Protein AF-A0A2T7NW64-F1 (afdb_monomer_lite)

Sequence (75 aa):
MTPDRDFLVDTCSQFGFPEVIVCCGAGHAYNELAVEGATAYDISQFTIRRPALTDPTFQPVFYMGLKKADVQARL

pLDDT: mean 83.92, std 10.6, range [51.75, 95.38]

Radius of gyration: 13.74 Å; chains: 1; bounding box: 32×21×38 Å

Organism: Pomacea canaliculata (NCBI:txid400727)

Secondary structure (DSSP, 8-state):
--TTS--EEEEEGGGTEEEEEEEES-TTTHHHHHHHS--SS--GGG-TTSHHHH-TT------SS--HHHHHTT-

InterPro domains:
  IPR036188 FAD/NAD(P)-binding domain superfamily [G3DSA:3.50.50.60] (1-60)

Structure (mmCIF, N/CA/C/O backbone):
data_AF-A0A2T7NW64-F1
#
_entry.id   AF-A0A2T7NW64-F1
#
loop_
_atom_site.group_PDB
_atom_site.id
_atom_site.type_symbol
_atom_site.label_atom_id
_atom_site.label_alt_id
_atom_site.label_comp_id
_atom_site.label_asym_id
_atom_site.label_entity_id
_atom_site.label_seq_id
_atom_site.pdbx_PDB_ins_code
_atom_site.Cartn_x
_atom_site.Cartn_y
_atom_site.Cartn_z
_atom_site.occupancy
_atom_site.B_iso_or_equiv
_atom_site.auth_seq_id
_atom_site.auth_comp_id
_atom_site.auth_asym_id
_atom_site.auth_atom_id
_atom_site.pdbx_PDB_model_num
ATOM 1 N N . MET A 1 1 ? 6.320 10.825 -3.420 1.00 75.56 1 MET A N 1
ATOM 2 C CA . MET A 1 1 ? 5.798 9.964 -4.505 1.00 75.56 1 MET A CA 1
ATOM 3 C C . MET A 1 1 ? 6.473 8.613 -4.404 1.00 75.56 1 MET A C 1
ATOM 5 O O . MET A 1 1 ? 7.664 8.574 -4.123 1.00 75.56 1 MET A O 1
ATOM 9 N N . THR A 1 2 ? 5.717 7.545 -4.612 1.00 89.19 2 THR A N 1
ATOM 10 C CA . THR A 1 2 ? 6.171 6.145 -4.633 1.00 89.19 2 THR A CA 1
ATOM 11 C C . THR A 1 2 ? 7.085 5.873 -5.845 1.00 89.19 2 THR A C 1
ATOM 13 O O . THR A 1 2 ? 7.030 6.628 -6.832 1.00 89.19 2 THR A O 1
ATOM 16 N N . PRO A 1 3 ? 7.958 4.846 -5.797 1.00 89.00 3 PRO A N 1
ATOM 17 C CA . PRO A 1 3 ? 8.897 4.551 -6.886 1.00 89.00 3 PRO A CA 1
ATOM 18 C C . PRO A 1 3 ? 8.216 4.258 -8.226 1.00 89.00 3 PRO A C 1
ATOM 20 O O . PRO A 1 3 ? 8.671 4.747 -9.256 1.00 89.00 3 PRO A O 1
ATOM 23 N N . ASP A 1 4 ? 7.079 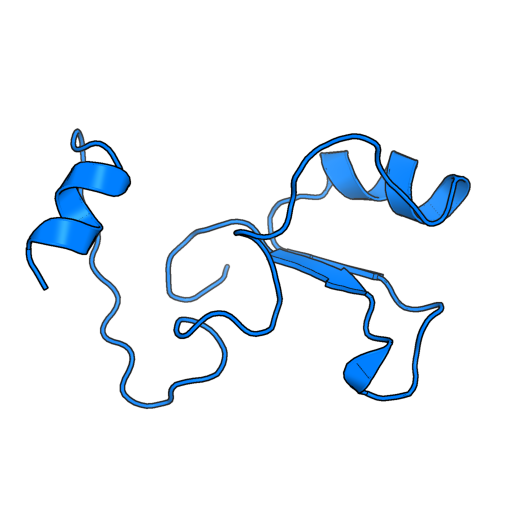3.563 -8.200 1.00 89.25 4 ASP A N 1
ATOM 24 C CA . ASP A 1 4 ? 6.239 3.238 -9.360 1.00 89.25 4 ASP A CA 1
ATOM 25 C C . ASP A 1 4 ? 5.292 4.368 -9.796 1.00 89.25 4 ASP A C 1
ATOM 27 O O . ASP A 1 4 ? 4.577 4.217 -10.783 1.00 89.25 4 ASP A O 1
ATOM 31 N N . ARG A 1 5 ? 5.294 5.506 -9.084 1.00 87.81 5 ARG A N 1
ATOM 32 C CA . ARG A 1 5 ? 4.375 6.645 -9.288 1.00 87.81 5 ARG A CA 1
ATOM 33 C C . ARG A 1 5 ? 2.903 6.289 -9.132 1.00 87.81 5 ARG A C 1
ATOM 35 O O . ARG A 1 5 ? 2.046 7.042 -9.587 1.00 87.81 5 ARG A O 1
ATOM 42 N N . ASP A 1 6 ? 2.620 5.193 -8.444 1.00 89.69 6 ASP A N 1
ATOM 43 C CA . ASP A 1 6 ? 1.260 4.776 -8.167 1.00 89.69 6 ASP A CA 1
ATOM 44 C C . ASP A 1 6 ? 0.800 5.211 -6.774 1.00 89.69 6 ASP A C 1
ATOM 46 O O . ASP A 1 6 ? 1.604 5.518 -5.885 1.00 89.69 6 ASP A O 1
ATOM 50 N N . PHE A 1 7 ? -0.505 5.203 -6.549 1.00 91.75 7 PHE A N 1
ATOM 51 C CA . PHE A 1 7 ? -1.063 5.483 -5.237 1.00 91.75 7 PHE A CA 1
ATOM 52 C C . PHE A 1 7 ? -0.628 4.441 -4.197 1.00 91.75 7 PHE A C 1
ATOM 54 O O . PHE A 1 7 ? -0.308 3.290 -4.498 1.00 9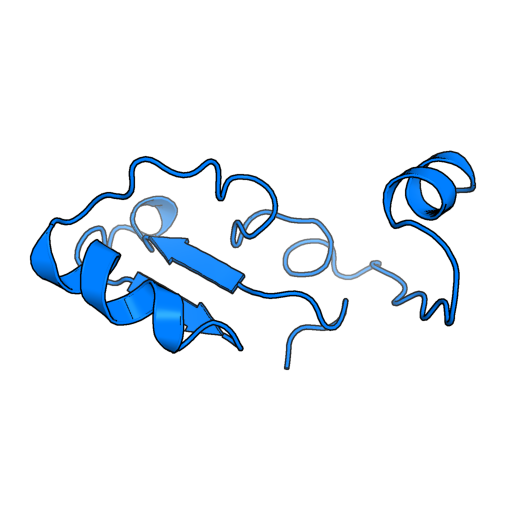1.75 7 PHE A O 1
ATOM 61 N N . LEU A 1 8 ? -0.574 4.862 -2.938 1.00 92.88 8 LEU A N 1
ATOM 62 C CA . LEU A 1 8 ? -0.471 3.977 -1.781 1.00 92.88 8 LEU A CA 1
ATOM 63 C C . LEU A 1 8 ? -1.656 4.277 -0.879 1.00 92.88 8 LEU A C 1
ATOM 65 O O . LEU A 1 8 ? -1.823 5.431 -0.481 1.00 92.88 8 LEU A O 1
ATOM 69 N N . VAL A 1 9 ? -2.445 3.248 -0.592 1.00 93.19 9 VAL A N 1
ATOM 70 C CA . VAL A 1 9 ? -3.564 3.279 0.349 1.00 93.19 9 VAL A CA 1
ATOM 71 C C . VAL A 1 9 ? -3.569 1.942 1.075 1.00 93.19 9 VAL A C 1
ATOM 73 O O . VAL A 1 9 ? -3.802 0.907 0.453 1.00 93.19 9 VAL A O 1
ATOM 76 N N . ASP A 1 10 ? -3.257 1.948 2.367 1.00 91.56 10 ASP A N 1
ATOM 77 C CA . ASP A 1 10 ? -3.281 0.738 3.194 1.00 91.56 10 ASP A CA 1
ATOM 78 C C . ASP A 1 10 ? -3.415 1.092 4.682 1.00 91.56 10 ASP A C 1
ATOM 80 O O . ASP A 1 10 ? -3.209 2.239 5.091 1.00 91.56 10 ASP A O 1
ATOM 84 N N . THR A 1 11 ? -3.709 0.086 5.500 1.00 90.75 11 THR A N 1
ATOM 85 C CA . THR A 1 11 ? -3.580 0.174 6.959 1.00 90.75 11 THR A CA 1
ATOM 86 C C . THR A 1 11 ? -2.203 -0.326 7.392 1.00 90.75 11 THR A C 1
ATOM 88 O O . 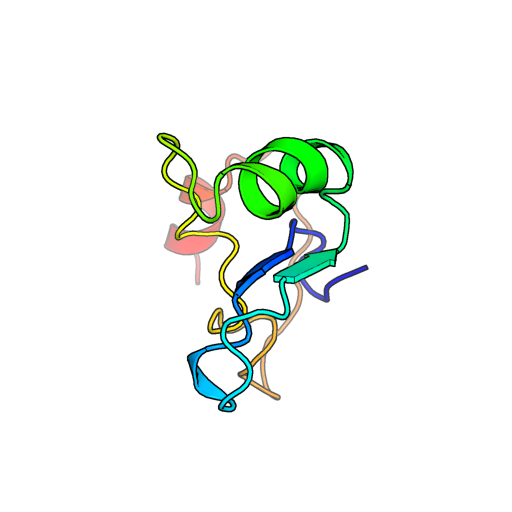THR A 1 11 ? -1.629 -1.244 6.799 1.00 90.75 11 THR A O 1
ATOM 91 N N . CYS A 1 12 ? -1.675 0.214 8.486 1.00 90.69 12 CYS A N 1
ATOM 92 C CA . CYS A 1 12 ? -0.434 -0.259 9.097 1.00 90.69 12 CYS A CA 1
ATOM 93 C C . CYS A 1 12 ? -0.660 -1.444 10.054 1.00 90.69 12 CYS A C 1
ATOM 95 O O . CYS A 1 12 ? 0.211 -1.754 10.870 1.00 90.69 12 CYS A O 1
ATOM 97 N N . SER A 1 13 ? -1.787 -2.156 9.927 1.00 90.12 13 SER A N 1
ATOM 98 C CA . SER A 1 13 ? -2.144 -3.315 10.758 1.00 90.12 13 SER A CA 1
ATOM 99 C C . SER A 1 13 ? -1.030 -4.362 10.815 1.00 90.12 13 SER A C 1
ATOM 101 O O . SER A 1 13 ? -0.729 -4.900 11.876 1.00 90.12 13 SER A O 1
ATOM 103 N N . GLN A 1 14 ? -0.351 -4.609 9.689 1.00 88.56 14 GLN A N 1
ATOM 104 C CA . GLN A 1 14 ? 0.755 -5.573 9.613 1.00 88.56 14 GLN A CA 1
ATOM 105 C C . GLN A 1 14 ? 1.983 -5.192 10.457 1.00 88.56 14 GLN A C 1
ATOM 107 O O . GLN A 1 14 ? 2.813 -6.046 10.749 1.00 88.56 14 GLN A O 1
ATOM 112 N N . PHE A 1 15 ? 2.112 -3.915 10.817 1.00 92.75 15 PHE A N 1
ATOM 113 C CA . PHE A 1 15 ? 3.187 -3.396 11.658 1.00 92.75 15 PHE A CA 1
ATOM 114 C C . PHE A 1 15 ? 2.747 -3.231 13.120 1.00 92.75 15 PHE A C 1
ATOM 116 O O . PHE A 1 15 ? 3.515 -2.717 13.924 1.00 92.75 15 PHE A O 1
ATOM 123 N N . GLY A 1 16 ? 1.526 -3.661 13.464 1.00 95.38 16 GLY A N 1
ATOM 124 C CA . GLY A 1 16 ? 0.957 -3.523 14.804 1.00 95.38 16 GLY A CA 1
ATOM 125 C C . GLY A 1 16 ? 0.210 -2.211 15.051 1.00 95.38 16 GLY A C 1
ATOM 126 O O . GLY A 1 16 ? -0.134 -1.945 16.197 1.00 95.38 16 GLY A O 1
ATOM 127 N N . PHE A 1 17 ? -0.062 -1.418 14.006 1.00 93.62 17 PHE A N 1
ATOM 128 C CA . PHE A 1 17 ? -0.745 -0.119 14.107 1.00 93.62 17 PHE A CA 1
ATOM 129 C C . PHE A 1 17 ? -2.015 -0.093 13.237 1.00 93.62 17 PHE A C 1
ATOM 131 O O . PHE A 1 17 ? -2.018 0.536 12.173 1.00 93.62 17 PHE A O 1
ATOM 138 N N . PRO A 1 18 ? -3.077 -0.832 13.605 1.00 88.62 18 PRO A N 1
ATOM 139 C CA . PRO A 1 18 ? -4.293 -0.935 12.794 1.00 88.62 18 PRO A CA 1
ATOM 140 C C . PRO A 1 18 ? -5.050 0.390 12.620 1.00 88.62 18 PRO A C 1
ATOM 142 O O . PRO A 1 18 ? -5.719 0.583 11.610 1.00 88.62 18 PRO A O 1
ATOM 145 N N . GLU A 1 19 ? -4.914 1.319 13.562 1.00 89.81 19 GLU A N 1
ATOM 146 C CA . GLU A 1 19 ? -5.517 2.655 13.542 1.00 89.81 19 GLU A CA 1
ATOM 147 C C . GLU A 1 19 ? -4.781 3.654 12.635 1.00 89.81 19 GLU A C 1
ATOM 149 O O . GLU A 1 19 ? -5.269 4.758 12.391 1.00 89.81 19 GLU A O 1
ATOM 154 N N . VAL A 1 20 ? -3.598 3.287 12.134 1.00 91.19 20 VAL A N 1
ATOM 155 C CA . VAL A 1 20 ? -2.801 4.143 11.257 1.00 91.19 20 VAL A CA 1
ATOM 156 C C . VAL A 1 20 ? -3.077 3.776 9.806 1.00 91.19 20 VAL A C 1
ATOM 158 O O . VAL A 1 20 ? -2.793 2.666 9.356 1.00 91.19 20 VAL A O 1
ATOM 161 N N . ILE A 1 21 ? -3.580 4.751 9.053 1.00 90.75 21 ILE A N 1
ATOM 162 C CA . ILE A 1 21 ? -3.799 4.646 7.611 1.00 90.75 21 ILE A CA 1
ATOM 163 C C . ILE A 1 21 ? -2.687 5.408 6.897 1.00 90.75 21 ILE A C 1
ATOM 165 O O . ILE A 1 21 ? -2.415 6.572 7.203 1.00 90.75 21 ILE A O 1
ATOM 169 N N . VAL A 1 22 ? -2.054 4.763 5.919 1.00 90.50 22 VAL A N 1
ATOM 170 C CA . VAL A 1 22 ? -1.065 5.399 5.051 1.00 90.50 22 VAL A CA 1
ATOM 171 C C . VAL A 1 22 ? -1.689 5.708 3.696 1.00 90.50 22 VAL A C 1
ATOM 173 O O . VAL A 1 22 ? -2.100 4.814 2.961 1.00 90.50 22 VAL A O 1
ATOM 176 N N . CYS A 1 23 ? -1.712 6.995 3.350 1.00 91.31 23 CYS A N 1
ATOM 177 C CA . CYS A 1 23 ? -2.159 7.480 2.048 1.00 91.31 23 CYS A CA 1
ATOM 178 C C . CYS A 1 23 ? -1.038 8.300 1.392 1.00 91.31 23 CYS A C 1
ATOM 180 O O . CYS A 1 23 ? -0.741 9.411 1.830 1.00 91.31 23 CYS A O 1
ATOM 182 N N . CYS A 1 24 ? -0.423 7.794 0.316 1.00 90.81 24 CYS A N 1
ATOM 183 C CA . CYS A 1 24 ? 0.532 8.558 -0.499 1.00 90.81 24 CYS A CA 1
ATOM 184 C C . CYS A 1 24 ? -0.037 8.779 -1.901 1.00 90.81 24 CYS A C 1
ATOM 186 O O . CYS A 1 24 ? -0.355 7.827 -2.611 1.00 90.81 24 CYS A O 1
ATOM 188 N N . GLY A 1 25 ? -0.192 10.045 -2.296 1.00 86.88 25 GLY A N 1
ATOM 189 C CA . GLY A 1 25 ? -0.814 10.425 -3.569 1.00 86.88 25 GLY A CA 1
ATOM 190 C C . GLY A 1 25 ? -2.339 10.252 -3.615 1.00 86.88 25 GLY A C 1
ATOM 191 O O . GLY A 1 25 ? -2.965 10.788 -4.516 1.00 86.88 25 GLY A O 1
ATOM 192 N N . ALA A 1 26 ? -2.952 9.586 -2.633 1.00 85.88 26 ALA A N 1
ATOM 193 C CA . ALA A 1 26 ? -4.378 9.255 -2.600 1.00 85.88 26 ALA A CA 1
ATOM 194 C C . ALA A 1 26 ? -5.151 9.999 -1.497 1.00 85.88 26 ALA A C 1
ATOM 196 O O . ALA A 1 26 ? -5.957 9.415 -0.777 1.00 85.88 26 ALA A O 1
ATOM 197 N N . GLY A 1 27 ? -4.917 11.306 -1.347 1.00 77.31 27 GLY A N 1
ATOM 198 C CA . GLY A 1 27 ? -5.551 12.106 -0.288 1.00 77.31 27 GLY A CA 1
ATOM 199 C C . GLY A 1 27 ? -7.086 12.092 -0.322 1.00 77.31 27 GLY A C 1
ATOM 200 O O . GLY A 1 27 ? -7.721 12.240 0.713 1.00 77.31 27 GLY A O 1
ATOM 201 N N . HIS A 1 28 ? -7.692 11.851 -1.487 1.00 76.44 28 HIS A N 1
ATOM 202 C CA . HIS A 1 28 ? -9.148 11.757 -1.610 1.00 76.44 28 HIS A CA 1
ATOM 203 C C . HIS A 1 28 ? -9.725 10.462 -1.011 1.00 76.44 28 HIS A C 1
ATOM 205 O O . HIS A 1 28 ? -10.838 10.475 -0.501 1.00 76.44 28 HIS A O 1
ATOM 211 N N . ALA A 1 29 ? -8.951 9.370 -1.010 1.00 72.56 29 ALA A N 1
ATOM 212 C CA . ALA A 1 29 ? -9.350 8.095 -0.410 1.00 72.56 29 ALA A CA 1
ATOM 213 C C . ALA A 1 29 ? -9.269 8.110 1.129 1.00 72.56 29 ALA A C 1
ATOM 215 O O . ALA A 1 29 ? -9.843 7.250 1.789 1.00 72.56 29 ALA A O 1
ATOM 216 N N . TYR A 1 30 ? -8.568 9.093 1.710 1.00 77.62 30 TYR A N 1
ATOM 217 C CA . TYR A 1 30 ? -8.354 9.179 3.155 1.00 77.62 30 TYR A CA 1
ATOM 218 C C . TYR A 1 30 ? -9.656 9.364 3.947 1.00 77.62 30 TYR A C 1
ATOM 220 O O . TYR A 1 30 ? -9.801 8.759 5.001 1.00 77.62 30 TYR A O 1
ATOM 228 N N . ASN A 1 31 ? -10.609 10.165 3.457 1.00 76.81 31 ASN A N 1
ATOM 229 C CA . ASN A 1 31 ? -11.808 10.511 4.231 1.00 76.81 31 ASN A CA 1
ATOM 230 C C . ASN A 1 31 ? -12.706 9.303 4.532 1.00 76.81 31 ASN A C 1
ATOM 232 O O . ASN A 1 31 ? -13.190 9.183 5.649 1.00 76.81 31 ASN A O 1
ATOM 236 N N . GLU A 1 32 ? -12.919 8.413 3.562 1.00 80.00 32 GLU A N 1
ATOM 237 C CA . GLU A 1 32 ? -13.762 7.227 3.763 1.00 80.00 32 GLU A CA 1
ATOM 238 C C . GLU A 1 32 ? -13.092 6.254 4.741 1.00 80.00 32 GLU A C 1
ATOM 240 O O . GLU A 1 32 ? -13.680 5.889 5.753 1.00 80.00 32 GLU A O 1
ATOM 245 N N . LEU A 1 33 ? -11.820 5.916 4.503 1.00 85.19 33 LEU A N 1
ATOM 246 C CA . LEU A 1 33 ? -11.085 4.976 5.350 1.00 85.19 33 LEU A CA 1
ATOM 247 C C . LEU A 1 33 ? -10.874 5.494 6.775 1.00 85.19 33 LEU A C 1
ATOM 249 O O . LEU A 1 33 ? -10.928 4.708 7.713 1.00 85.19 33 LEU A O 1
ATOM 253 N N . ALA A 1 34 ? -10.635 6.793 6.960 1.00 84.62 34 ALA A N 1
ATOM 254 C CA 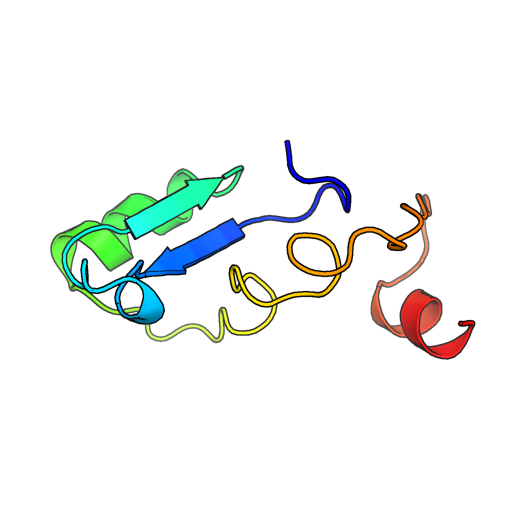. ALA A 1 34 ? -10.420 7.365 8.288 1.00 84.62 34 ALA A CA 1
ATOM 255 C C . ALA A 1 34 ? -11.707 7.452 9.122 1.00 84.62 34 ALA A C 1
ATOM 257 O O . ALA A 1 34 ? -11.629 7.423 10.348 1.00 84.62 34 ALA A O 1
ATOM 258 N N . VAL A 1 35 ? -12.872 7.579 8.477 1.00 86.06 35 VAL A N 1
ATOM 259 C CA . VAL A 1 35 ? -14.168 7.689 9.164 1.00 86.06 35 VAL A CA 1
ATOM 260 C C . VAL A 1 35 ? -14.803 6.316 9.368 1.00 86.06 35 VAL A C 1
ATOM 262 O O . VAL A 1 35 ? -15.213 5.994 10.479 1.00 86.06 35 VAL A O 1
ATOM 265 N N . GLU A 1 36 ? -14.850 5.498 8.317 1.00 85.38 36 GLU A N 1
ATOM 266 C CA . GLU A 1 36 ? -15.539 4.202 8.318 1.00 85.38 36 GLU A CA 1
ATOM 267 C C . GLU A 1 36 ? -14.607 3.032 8.675 1.00 85.38 36 GLU A C 1
ATOM 269 O O . GLU A 1 36 ? -15.063 1.924 8.952 1.00 85.38 36 GLU A O 1
ATOM 274 N N . GLY A 1 37 ? -13.285 3.236 8.640 1.00 83.69 37 GLY A N 1
ATOM 275 C CA . GLY A 1 37 ? -12.287 2.179 8.852 1.00 83.69 37 GLY A CA 1
ATOM 276 C C . GLY A 1 37 ? -12.151 1.191 7.685 1.00 83.69 37 GLY A C 1
ATOM 277 O O . GLY A 1 37 ? -11.276 0.326 7.712 1.00 83.69 37 GLY A O 1
ATOM 278 N N . ALA A 1 38 ? -12.999 1.303 6.659 1.00 85.50 38 ALA A N 1
ATOM 279 C CA . ALA A 1 38 ? -13.050 0.412 5.505 1.00 85.50 38 ALA A CA 1
ATOM 280 C C . ALA A 1 38 ? -13.575 1.144 4.258 1.00 85.50 38 ALA A C 1
ATOM 282 O O . ALA A 1 38 ? -14.104 2.247 4.343 1.00 85.50 38 ALA A O 1
ATOM 283 N N . THR A 1 39 ? -13.421 0.520 3.091 1.00 85.44 39 THR A N 1
ATOM 284 C CA . THR A 1 39 ? -13.985 0.991 1.820 1.00 85.44 39 THR A CA 1
ATOM 285 C C . THR A 1 39 ? -14.611 -0.185 1.075 1.00 85.44 39 THR A C 1
ATOM 287 O O . THR A 1 39 ? -14.154 -1.323 1.207 1.00 85.44 39 THR A O 1
ATOM 290 N N . ALA A 1 40 ? -15.659 0.076 0.294 1.00 89.25 40 ALA A N 1
ATOM 291 C CA . ALA A 1 40 ? -16.294 -0.939 -0.549 1.00 89.25 40 ALA A CA 1
ATOM 292 C C . ALA A 1 40 ? -15.522 -1.207 -1.857 1.00 89.25 40 ALA A C 1
ATOM 294 O O . ALA A 1 40 ? -15.831 -2.163 -2.572 1.00 89.25 40 ALA A O 1
ATOM 295 N N . TYR A 1 41 ? -14.542 -0.364 -2.194 1.00 88.12 41 TYR A N 1
ATOM 296 C CA . TYR A 1 41 ? -13.760 -0.482 -3.422 1.00 88.12 41 TYR A CA 1
ATOM 297 C C . TYR A 1 41 ? -12.559 -1.418 -3.251 1.00 88.12 41 TYR A C 1
ATOM 299 O O . TYR A 1 41 ? -11.895 -1.430 -2.216 1.00 88.12 41 TYR A O 1
ATOM 307 N N . ASP A 1 42 ? -12.225 -2.167 -4.305 1.00 89.38 42 ASP A N 1
ATOM 308 C CA . ASP A 1 42 ? -10.999 -2.964 -4.322 1.00 89.38 42 ASP A CA 1
ATOM 309 C C . ASP A 1 42 ? -9.767 -2.060 -4.480 1.00 89.38 42 ASP A C 1
ATOM 311 O O . ASP A 1 42 ? -9.454 -1.555 -5.563 1.00 89.38 42 ASP A O 1
ATOM 315 N N . ILE A 1 43 ? -9.059 -1.874 -3.369 1.00 89.06 43 ILE A N 1
ATOM 316 C CA . ILE A 1 43 ? -7.811 -1.111 -3.286 1.00 89.06 43 ILE A CA 1
ATOM 317 C C . ILE A 1 43 ? -6.572 -2.009 -3.168 1.00 89.06 43 ILE A C 1
ATOM 319 O O . ILE A 1 43 ? -5.477 -1.503 -2.925 1.00 89.06 43 ILE A O 1
ATOM 323 N N . SER A 1 44 ? -6.707 -3.327 -3.360 1.00 89.75 44 SER A N 1
ATOM 324 C CA . SER A 1 44 ? -5.629 -4.306 -3.138 1.00 89.75 44 SER A CA 1
ATOM 325 C C . SER A 1 44 ? -4.347 -4.000 -3.924 1.00 89.75 44 SER A C 1
ATOM 327 O O . SER A 1 44 ? -3.245 -4.214 -3.420 1.00 89.75 44 SER A O 1
ATOM 329 N N . GLN A 1 45 ? -4.468 -3.412 -5.118 1.00 90.12 45 GLN A N 1
ATOM 330 C CA . GLN A 1 45 ? -3.327 -3.004 -5.946 1.00 90.12 45 GLN A CA 1
ATOM 331 C C . GLN A 1 45 ? -2.477 -1.867 -5.343 1.00 90.12 45 GLN A C 1
ATOM 333 O O . GLN A 1 45 ? -1.317 -1.708 -5.723 1.00 90.12 45 GLN A O 1
ATOM 338 N N . PHE A 1 46 ? -3.030 -1.083 -4.411 1.00 91.62 46 PHE A N 1
ATOM 339 C CA . PHE A 1 46 ? -2.366 0.070 -3.791 1.00 91.62 46 PHE A CA 1
ATOM 340 C C . PHE A 1 46 ? -1.730 -0.259 -2.436 1.00 91.62 46 PHE A C 1
ATOM 342 O O . PHE A 1 46 ? -1.274 0.653 -1.747 1.00 91.62 46 PHE A O 1
ATOM 349 N N . THR A 1 47 ? -1.658 -1.543 -2.069 1.00 92.50 47 THR A N 1
ATOM 350 C CA . THR A 1 47 ? -1.081 -2.018 -0.803 1.00 92.50 47 THR A CA 1
ATOM 351 C C . THR A 1 47 ? 0.374 -1.583 -0.608 1.00 92.50 47 THR A C 1
ATOM 353 O O . THR A 1 47 ? 1.144 -1.422 -1.566 1.00 92.50 47 THR A O 1
ATOM 356 N N . ILE A 1 48 ? 0.782 -1.465 0.659 1.00 93.00 48 ILE A N 1
ATOM 357 C CA . ILE A 1 48 ? 2.180 -1.228 1.037 1.00 93.00 48 ILE A CA 1
ATOM 358 C C . ILE A 1 48 ? 3.091 -2.424 0.713 1.00 93.00 48 ILE A C 1
ATOM 360 O O . ILE A 1 48 ? 4.305 -2.277 0.626 1.00 93.00 48 ILE A O 1
ATOM 364 N N . ARG A 1 49 ? 2.512 -3.612 0.498 1.00 92.75 49 ARG A N 1
ATOM 365 C CA . ARG A 1 49 ? 3.246 -4.862 0.240 1.00 92.75 49 ARG A CA 1
ATOM 366 C C . ARG A 1 49 ? 3.739 -5.028 -1.196 1.00 92.75 49 ARG A C 1
ATOM 368 O O . ARG A 1 49 ? 4.432 -6.003 -1.485 1.00 92.75 49 ARG A O 1
ATOM 375 N N . ARG A 1 50 ? 3.381 -4.117 -2.101 1.00 92.62 50 ARG A N 1
ATOM 376 C CA . ARG A 1 50 ? 3.719 -4.255 -3.519 1.00 92.62 50 ARG A CA 1
ATOM 377 C C . ARG A 1 50 ? 5.236 -4.160 -3.758 1.00 92.62 50 ARG A C 1
ATOM 379 O O . ARG A 1 50 ? 5.900 -3.408 -3.041 1.00 92.62 50 ARG A O 1
ATOM 386 N N . PRO A 1 51 ? 5.773 -4.824 -4.803 1.00 92.75 51 PRO A N 1
ATOM 387 C CA . PRO A 1 51 ? 7.215 -4.864 -5.073 1.00 92.75 51 PRO A CA 1
ATOM 388 C C . PRO A 1 51 ? 7.874 -3.487 -5.141 1.00 92.75 51 PRO A C 1
ATOM 390 O O . PRO A 1 51 ? 8.972 -3.309 -4.635 1.00 92.75 51 PRO A O 1
ATOM 393 N N . ALA A 1 52 ? 7.169 -2.480 -5.663 1.00 91.75 52 ALA A N 1
ATOM 394 C CA . ALA A 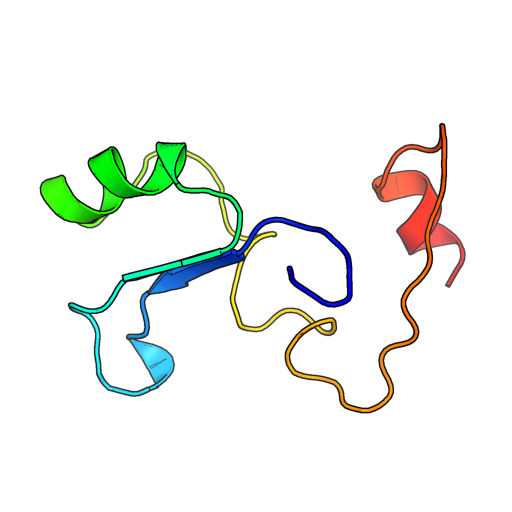1 52 ? 7.676 -1.112 -5.737 1.00 91.75 52 ALA A CA 1
ATOM 395 C C . ALA A 1 52 ? 8.062 -0.488 -4.383 1.00 91.75 52 ALA A C 1
ATOM 397 O O . ALA A 1 52 ? 8.761 0.522 -4.369 1.00 91.75 52 ALA A O 1
ATOM 398 N N . LEU A 1 53 ? 7.582 -1.036 -3.262 1.00 92.31 53 LEU A N 1
ATOM 399 C CA . LEU A 1 53 ? 7.862 -0.549 -1.908 1.00 92.31 53 LEU A CA 1
ATOM 400 C C . LEU A 1 53 ? 8.652 -1.549 -1.055 1.00 92.31 53 LEU A C 1
ATOM 402 O O . LEU A 1 53 ? 9.279 -1.136 -0.082 1.00 92.31 53 LEU A O 1
ATOM 406 N N . THR A 1 54 ? 8.618 -2.840 -1.391 1.00 93.38 54 THR A N 1
ATOM 407 C CA . THR A 1 54 ? 9.222 -3.913 -0.585 1.00 93.38 54 THR A CA 1
ATOM 408 C C . THR A 1 54 ? 10.453 -4.552 -1.219 1.00 93.38 54 THR A C 1
ATOM 410 O O . THR A 1 54 ? 11.303 -5.056 -0.487 1.00 93.38 54 THR A O 1
ATOM 413 N N . ASP A 1 55 ? 10.576 -4.532 -2.548 1.00 94.25 55 ASP A N 1
ATOM 414 C CA . ASP A 1 55 ? 11.692 -5.136 -3.270 1.00 94.25 55 ASP A CA 1
ATOM 415 C C . ASP A 1 55 ? 12.786 -4.085 -3.535 1.00 94.25 55 ASP A C 1
ATOM 417 O O . ASP A 1 55 ? 12.580 -3.167 -4.336 1.00 94.25 55 ASP A O 1
ATOM 421 N N . PRO A 1 56 ? 13.972 -4.199 -2.909 1.00 92.44 56 PRO A N 1
ATOM 422 C CA . PRO A 1 56 ? 15.067 -3.254 -3.121 1.00 92.44 56 PRO A CA 1
ATOM 423 C C . PRO A 1 56 ? 15.645 -3.305 -4.543 1.00 92.44 56 PRO A C 1
ATOM 425 O O . PRO A 1 56 ? 16.386 -2.403 -4.932 1.00 92.44 56 PRO A O 1
ATOM 428 N N . THR A 1 57 ? 15.339 -4.351 -5.312 1.00 93.94 57 THR A N 1
ATOM 429 C CA . THR A 1 57 ? 15.785 -4.521 -6.699 1.00 93.94 57 THR A CA 1
ATOM 430 C C . THR A 1 57 ? 14.777 -4.002 -7.723 1.00 93.94 57 THR A C 1
ATOM 432 O O . THR A 1 57 ? 15.082 -3.998 -8.920 1.00 93.94 57 THR A O 1
ATOM 435 N N . PHE A 1 58 ? 13.615 -3.510 -7.272 1.00 90.31 58 PHE A N 1
ATOM 436 C CA . PHE A 1 58 ? 12.572 -2.966 -8.134 1.00 90.31 58 PHE A CA 1
ATOM 437 C C . PHE A 1 58 ? 13.126 -1.893 -9.080 1.00 90.31 58 PHE A C 1
ATOM 439 O O . PHE A 1 58 ? 13.685 -0.883 -8.650 1.00 90.31 58 PHE A O 1
ATOM 446 N N . GLN A 1 59 ? 12.929 -2.098 -10.383 1.00 88.69 59 GLN A N 1
ATOM 447 C CA . GLN A 1 59 ? 13.287 -1.133 -11.417 1.00 88.69 59 GLN A CA 1
ATOM 448 C C . GLN A 1 59 ? 12.034 -0.354 -11.831 1.00 88.69 59 GLN A C 1
ATOM 450 O O . GLN A 1 59 ? 11.133 -0.940 -12.436 1.00 88.69 59 GLN A O 1
ATOM 455 N N . PRO A 1 60 ? 11.941 0.954 -11.529 1.00 83.06 60 PRO A N 1
ATOM 456 C CA . PRO A 1 60 ? 10.816 1.763 -11.964 1.00 83.06 60 PRO A CA 1
ATOM 457 C C . PRO A 1 60 ? 10.753 1.796 -13.484 1.00 83.06 60 PRO A C 1
ATOM 459 O O . PRO A 1 60 ? 11.722 2.179 -14.142 1.00 83.06 60 PRO A O 1
ATOM 462 N N . VAL A 1 61 ? 9.596 1.448 -14.042 1.00 76.38 61 VAL A N 1
ATOM 463 C CA . VAL A 1 61 ? 9.370 1.576 -15.477 1.00 76.38 61 VAL A CA 1
ATOM 464 C C . VAL A 1 61 ? 8.236 2.553 -15.734 1.00 76.38 61 VAL A C 1
ATOM 466 O O . VAL A 1 61 ? 7.112 2.375 -15.268 1.00 76.38 61 VAL A O 1
ATOM 469 N N . PHE A 1 62 ? 8.552 3.610 -16.475 1.00 72.38 62 PHE A N 1
ATOM 470 C CA . PHE A 1 62 ? 7.614 4.666 -16.823 1.00 72.38 62 PHE A CA 1
ATOM 471 C C . PHE A 1 62 ? 7.127 4.437 -18.247 1.00 72.38 62 PHE A C 1
ATOM 473 O O . PHE A 1 62 ? 7.916 4.473 -19.190 1.00 72.38 62 PHE A O 1
ATOM 480 N N . TYR A 1 63 ? 5.825 4.231 -18.411 1.00 69.38 63 TYR A N 1
ATOM 481 C CA . TYR A 1 63 ? 5.213 4.093 -19.726 1.00 69.38 63 TYR A CA 1
ATOM 482 C C . TYR A 1 63 ? 4.206 5.210 -19.932 1.00 69.38 63 TYR A C 1
ATOM 484 O O . TYR A 1 63 ? 3.278 5.379 -19.144 1.00 69.38 63 TYR A O 1
ATOM 492 N N . MET A 1 64 ? 4.374 5.963 -21.014 1.00 71.31 64 MET A N 1
ATOM 493 C CA . MET A 1 64 ? 3.394 6.953 -21.436 1.00 71.31 64 MET A CA 1
ATOM 494 C C . MET A 1 64 ? 2.513 6.331 -22.521 1.00 71.31 64 MET A C 1
ATOM 496 O O . MET A 1 64 ? 3.013 5.916 -23.562 1.00 71.31 64 MET A O 1
ATOM 500 N N . GLY A 1 65 ? 1.206 6.237 -22.266 1.00 74.50 65 GLY A N 1
ATOM 501 C CA . GLY A 1 65 ? 0.223 5.775 -23.256 1.00 74.50 65 GLY A CA 1
ATOM 502 C C . GLY A 1 65 ? -0.003 4.259 -23.354 1.00 74.50 65 GLY A C 1
ATOM 503 O O . GLY A 1 65 ? -0.686 3.829 -24.279 1.00 74.50 65 GLY A O 1
ATOM 504 N N . LEU A 1 66 ? 0.515 3.446 -22.424 1.00 68.31 66 LEU A N 1
ATOM 505 C CA . LEU A 1 66 ? 0.216 2.006 -22.341 1.00 68.31 66 LEU A CA 1
ATOM 506 C C . LEU A 1 66 ? -0.689 1.693 -21.146 1.00 68.31 66 LEU A C 1
ATOM 508 O O . LEU A 1 66 ? -0.602 2.353 -20.108 1.00 68.31 66 LEU A O 1
ATOM 512 N N . LYS A 1 67 ? -1.546 0.670 -21.269 1.00 67.06 67 LYS A N 1
ATOM 513 C CA . LYS A 1 67 ? -2.327 0.185 -20.124 1.00 67.06 67 LYS A CA 1
ATOM 514 C C . LYS A 1 67 ? -1.414 -0.605 -19.189 1.00 67.06 67 LYS A C 1
ATOM 516 O O . LYS A 1 67 ? -0.559 -1.367 -19.626 1.00 67.06 67 LYS A O 1
ATOM 521 N N . LYS A 1 68 ? -1.648 -0.471 -17.884 1.00 66.75 68 LYS A N 1
ATOM 522 C CA . LYS A 1 68 ? -0.859 -1.116 -16.821 1.00 66.75 68 LYS A CA 1
ATOM 523 C C . LYS A 1 68 ? -0.809 -2.650 -16.938 1.00 66.75 68 LYS A C 1
ATOM 525 O O . LYS A 1 68 ? 0.228 -3.249 -16.678 1.00 66.75 68 LYS A O 1
ATOM 530 N N . ALA A 1 69 ? -1.898 -3.272 -17.395 1.00 68.56 69 ALA A N 1
ATOM 531 C CA . ALA A 1 69 ? -1.949 -4.712 -17.663 1.00 68.56 69 ALA A CA 1
ATOM 53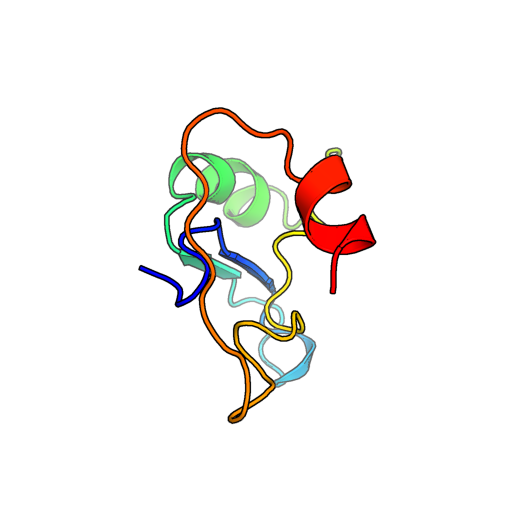2 C C . ALA A 1 69 ? -0.973 -5.144 -18.777 1.00 68.56 69 ALA A C 1
ATOM 534 O O . ALA A 1 69 ? -0.343 -6.193 -18.678 1.00 68.56 69 ALA A O 1
ATOM 535 N N . ASP A 1 70 ? -0.784 -4.301 -19.795 1.00 68.50 70 ASP A N 1
ATOM 536 C CA . ASP A 1 70 ? 0.092 -4.585 -20.941 1.00 68.50 70 ASP A CA 1
ATOM 537 C C . ASP A 1 70 ? 1.580 -4.428 -20.587 1.00 68.50 70 ASP A C 1
ATOM 539 O O . ASP A 1 70 ? 2.458 -4.914 -21.299 1.00 68.50 70 ASP A O 1
ATOM 543 N N . VAL A 1 71 ? 1.862 -3.734 -19.482 1.00 64.00 71 VAL A N 1
ATOM 544 C CA . VAL A 1 71 ? 3.202 -3.520 -18.935 1.00 64.00 71 VAL A CA 1
ATOM 545 C C . VAL A 1 71 ? 3.664 -4.729 -18.126 1.00 64.00 71 VAL A C 1
ATOM 547 O O . VAL A 1 71 ? 4.786 -5.193 -18.310 1.00 64.00 71 VAL A O 1
ATOM 550 N N . GLN A 1 72 ? 2.802 -5.254 -17.252 1.00 61.16 72 GLN A N 1
ATOM 551 C CA . GLN A 1 72 ? 3.143 -6.389 -16.386 1.00 61.16 72 GLN A CA 1
ATOM 552 C C . GLN A 1 72 ? 3.342 -7.696 -17.165 1.00 61.16 72 GLN A C 1
ATOM 554 O O . GLN A 1 72 ? 4.080 -8.553 -16.710 1.00 61.16 72 GLN A O 1
ATOM 559 N N . ALA A 1 73 ? 2.739 -7.835 -18.349 1.00 57.19 73 ALA A N 1
ATOM 560 C CA . ALA A 1 73 ? 2.910 -9.006 -19.214 1.00 57.19 73 ALA A CA 1
ATOM 561 C C . ALA A 1 73 ? 4.238 -9.028 -20.007 1.00 57.19 73 ALA A C 1
ATOM 563 O O . ALA A 1 73 ? 4.483 -9.971 -20.757 1.00 57.19 73 ALA A O 1
ATOM 564 N N . ARG A 1 74 ? 5.062 -7.973 -19.915 1.00 51.75 74 ARG A N 1
ATOM 565 C CA . ARG A 1 74 ? 6.311 -7.804 -20.687 1.00 51.75 74 ARG A CA 1
ATOM 566 C C . ARG A 1 74 ? 7.586 -7.898 -19.839 1.00 51.75 74 ARG A C 1
ATOM 568 O O . ARG A 1 74 ? 8.671 -7.698 -20.384 1.00 51.75 74 ARG A O 1
ATOM 575 N N . LEU A 1 75 ? 7.444 -8.169 -18.545 1.00 51.88 75 LEU A N 1
ATOM 576 C CA . LEU A 1 75 ? 8.516 -8.379 -17.568 1.00 51.88 75 LEU A CA 1
ATOM 577 C C . LEU A 1 75 ? 8.413 -9.806 -17.028 1.00 51.88 75 LEU A C 1
ATOM 579 O O . LEU A 1 75 ? 9.482 -10.406 -16.798 1.00 51.88 75 LEU A O 1
#

Foldseek 3Di:
DFLQPDWAWDACVVVVGRLDIDTDPPPVVCVCCNPVVDDPDPPVVRYCPDCSNVPPPDDHDDDDPDDPVVVVVVD